Protein AF-D3YXN4-F1 (afdb_monomer_lite)

Organism: Mus musculus (NCBI:txid10090)

Radius of gyration: 34.63 Å; chains: 1; bounding box: 107×40×40 Å

Structure (mmCIF, N/CA/C/O backbone):
data_AF-D3YXN4-F1
#
_entry.id   AF-D3YXN4-F1
#
loop_
_atom_site.group_PDB
_atom_site.id
_atom_site.type_symbol
_atom_site.label_atom_id
_atom_site.label_alt_id
_atom_site.label_comp_id
_atom_site.label_asym_id
_atom_site.label_entity_id
_atom_site.label_seq_id
_atom_site.pdbx_PDB_ins_code
_atom_site.Cartn_x
_atom_site.Cartn_y
_atom_site.Cartn_z
_atom_site.occupancy
_atom_site.B_iso_or_equiv
_atom_site.auth_seq_id
_atom_site.auth_comp_id
_atom_site.auth_asym_id
_atom_site.auth_atom_id
_atom_site.pdbx_PDB_model_num
ATOM 1 N N . MET A 1 1 ? 90.840 -31.891 -18.322 1.00 39.84 1 MET A N 1
ATOM 2 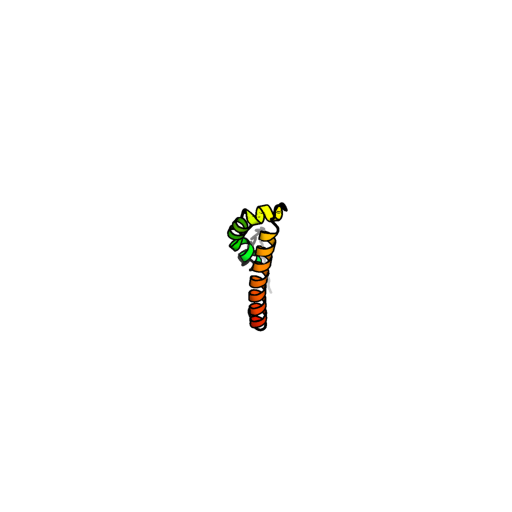C CA . MET A 1 1 ? 89.368 -31.820 -18.246 1.00 39.84 1 MET A CA 1
ATOM 3 C C . MET A 1 1 ? 89.050 -31.836 -16.761 1.00 39.84 1 MET A C 1
ATOM 5 O O . MET A 1 1 ? 89.215 -32.879 -16.152 1.00 39.84 1 MET A O 1
ATOM 9 N N . SER A 1 2 ? 89.104 -30.664 -16.119 1.00 35.09 2 SER A N 1
ATOM 10 C CA . SER A 1 2 ? 87.921 -29.840 -15.784 1.00 35.09 2 SER A CA 1
ATOM 11 C C . SER A 1 2 ? 87.070 -30.606 -14.766 1.00 35.09 2 SER A C 1
ATOM 13 O O . SER A 1 2 ? 86.560 -31.662 -15.104 1.00 35.09 2 SER A O 1
ATOM 15 N N . SER A 1 3 ? 86.985 -30.204 -13.503 1.00 38.19 3 SER A N 1
ATOM 16 C CA . SER A 1 3 ? 86.387 -28.935 -13.077 1.00 38.19 3 SER A CA 1
ATOM 17 C C . SER A 1 3 ? 86.798 -28.538 -11.652 1.00 38.19 3 SER A C 1
ATOM 19 O O . SER A 1 3 ? 87.236 -29.363 -10.854 1.00 38.19 3 SER A O 1
ATOM 21 N N . GLU A 1 4 ? 86.666 -27.241 -11.401 1.00 40.09 4 GLU A N 1
ATOM 22 C CA . GLU A 1 4 ? 87.212 -26.458 -10.300 1.00 40.09 4 GLU A CA 1
ATOM 23 C C . GLU A 1 4 ? 86.475 -26.622 -8.962 1.00 40.09 4 GLU A C 1
ATOM 25 O O . GLU A 1 4 ? 85.319 -27.034 -8.886 1.00 40.09 4 GLU A O 1
ATOM 30 N N . VAL A 1 5 ? 87.219 -26.272 -7.914 1.00 41.09 5 VAL A N 1
ATOM 31 C CA . VAL A 1 5 ? 86.790 -25.990 -6.544 1.00 41.09 5 VAL A CA 1
ATOM 32 C C . VAL A 1 5 ? 86.073 -24.644 -6.521 1.00 41.09 5 VAL A C 1
ATOM 34 O O . VAL A 1 5 ? 86.692 -23.675 -6.936 1.00 41.09 5 VAL A O 1
ATOM 37 N N . GLU A 1 6 ? 84.883 -24.551 -5.922 1.00 37.03 6 GLU A N 1
ATOM 38 C CA . GLU A 1 6 ? 84.463 -23.344 -5.195 1.00 37.03 6 GLU A CA 1
ATOM 39 C C . GLU A 1 6 ? 83.626 -23.707 -3.960 1.00 37.03 6 GLU A C 1
ATOM 41 O O . GLU A 1 6 ? 82.680 -24.493 -3.993 1.00 37.03 6 GLU A O 1
ATOM 46 N N . THR A 1 7 ? 84.056 -23.136 -2.843 1.00 33.69 7 THR A N 1
ATOM 47 C CA . THR A 1 7 ? 83.445 -23.116 -1.517 1.00 33.69 7 THR A CA 1
ATOM 48 C C . THR A 1 7 ? 82.470 -21.943 -1.405 1.00 33.69 7 THR A C 1
ATOM 50 O O . THR A 1 7 ? 82.807 -20.858 -1.870 1.00 33.69 7 THR A O 1
ATOM 53 N N . SER A 1 8 ? 81.363 -22.070 -0.674 1.00 37.69 8 SER A N 1
ATOM 54 C CA . SER A 1 8 ? 81.094 -21.224 0.509 1.00 37.69 8 SER A CA 1
ATOM 55 C C . SER A 1 8 ? 79.699 -21.462 1.088 1.00 37.69 8 SER A C 1
ATOM 57 O O . SER A 1 8 ? 78.742 -21.809 0.402 1.00 37.69 8 SER A O 1
ATOM 59 N N . GLU A 1 9 ? 79.661 -21.341 2.408 1.00 33.91 9 GLU A N 1
ATOM 60 C CA . GLU A 1 9 ? 78.537 -21.504 3.315 1.00 33.91 9 GLU A CA 1
ATOM 61 C C . GLU A 1 9 ? 77.546 -20.331 3.227 1.00 33.91 9 GLU A C 1
ATOM 63 O O . GLU A 1 9 ? 77.946 -19.195 2.993 1.00 33.91 9 GLU A O 1
ATOM 68 N N . GLY A 1 10 ? 76.292 -20.589 3.613 1.00 34.16 10 GLY A N 1
ATOM 69 C CA . GLY A 1 10 ? 75.627 -19.705 4.570 1.00 34.16 10 GLY A CA 1
ATOM 70 C C . GLY A 1 10 ? 74.420 -18.881 4.105 1.00 34.16 10 GLY A C 1
ATOM 71 O O . GLY A 1 10 ? 74.526 -17.999 3.265 1.00 34.16 10 GLY A O 1
ATOM 72 N N . VAL A 1 11 ? 73.347 -19.082 4.879 1.00 33.59 11 VAL A N 1
ATOM 73 C CA . VAL A 1 11 ? 72.371 -18.087 5.366 1.00 33.59 11 VAL A CA 1
ATOM 74 C C . VAL A 1 11 ? 71.067 -17.907 4.569 1.00 33.59 11 VAL A C 1
ATOM 76 O O . VAL A 1 11 ? 70.984 -17.251 3.539 1.00 33.59 11 VAL A O 1
ATOM 79 N N . ASP A 1 12 ? 70.041 -18.518 5.165 1.00 40.31 12 ASP A N 1
ATOM 80 C CA . ASP A 1 12 ? 68.630 -18.132 5.242 1.00 40.31 12 ASP A CA 1
ATOM 81 C C . ASP A 1 12 ? 68.398 -16.610 5.240 1.00 40.31 12 ASP A C 1
ATOM 83 O O . ASP A 1 12 ? 68.801 -15.938 6.182 1.00 40.31 12 ASP A O 1
ATOM 87 N N . GLU A 1 13 ? 67.678 -16.082 4.249 1.00 35.88 13 GLU A N 1
ATOM 88 C CA . GLU A 1 13 ? 66.744 -14.986 4.504 1.00 35.88 13 GLU A CA 1
ATOM 89 C C . GLU A 1 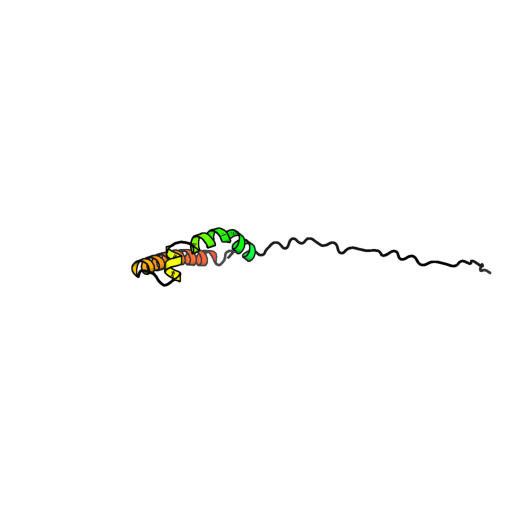13 ? 65.461 -15.159 3.688 1.00 35.88 13 GLU A C 1
ATOM 91 O O . GLU A 1 13 ? 65.401 -15.119 2.459 1.00 35.88 13 GLU A O 1
ATOM 96 N N . SER A 1 14 ? 64.403 -15.350 4.457 1.00 44.41 14 SER A N 1
ATOM 97 C CA . SER A 1 14 ? 63.009 -15.169 4.123 1.00 44.41 14 SER A CA 1
ATOM 98 C C . SER A 1 14 ? 62.716 -13.806 3.486 1.00 44.41 14 SER A C 1
ATOM 100 O O . SER A 1 14 ? 62.547 -12.816 4.194 1.00 44.41 14 SER A O 1
ATOM 102 N N . GLU A 1 15 ? 62.473 -13.776 2.177 1.00 37.28 15 GLU A N 1
ATOM 103 C CA . GLU A 1 15 ? 61.678 -12.713 1.558 1.00 37.28 15 GLU A CA 1
ATOM 104 C C . GLU A 1 15 ? 60.250 -13.204 1.328 1.00 37.28 15 GLU A C 1
ATOM 106 O O . GLU A 1 15 ? 59.862 -13.813 0.329 1.00 37.28 15 GLU A O 1
ATOM 111 N N . LYS A 1 16 ? 59.447 -12.941 2.355 1.00 42.31 16 LYS A N 1
ATOM 112 C CA . LYS A 1 16 ? 57.996 -13.047 2.375 1.00 42.31 16 LYS A CA 1
ATOM 113 C C . LYS A 1 16 ? 57.429 -12.083 1.328 1.00 42.31 16 LYS A C 1
ATOM 115 O O . LYS A 1 16 ? 57.147 -10.931 1.645 1.00 42.31 16 LYS A O 1
ATOM 120 N N . ASN A 1 17 ? 57.233 -12.548 0.093 1.00 35.62 17 ASN A N 1
ATOM 121 C CA . ASN A 1 17 ? 56.452 -11.816 -0.902 1.00 35.62 17 ASN A CA 1
ATOM 122 C C . ASN A 1 17 ? 54.975 -11.819 -0.474 1.00 35.62 17 ASN A C 1
ATOM 124 O O . ASN A 1 17 ? 54.178 -12.676 -0.856 1.00 35.62 17 ASN A O 1
ATOM 128 N N . SER A 1 18 ? 54.627 -10.882 0.403 1.00 39.88 18 SER A N 1
ATOM 129 C CA . SER A 1 18 ? 53.261 -10.567 0.785 1.00 39.88 18 SER A CA 1
ATOM 130 C C . SER A 1 18 ? 52.563 -9.876 -0.382 1.00 39.88 18 SER A C 1
ATOM 132 O O . SER A 1 18 ? 52.465 -8.652 -0.419 1.00 39.88 18 SER A O 1
ATOM 134 N N . MET A 1 19 ? 52.046 -10.670 -1.319 1.00 39.25 19 MET A N 1
ATOM 135 C CA . MET A 1 19 ? 50.974 -10.215 -2.194 1.00 39.25 19 MET A CA 1
ATOM 136 C C . MET A 1 19 ? 49.722 -10.116 -1.318 1.00 39.25 19 MET A C 1
ATOM 138 O O . MET A 1 19 ? 49.048 -11.112 -1.044 1.00 39.25 19 MET A O 1
ATOM 142 N N . ALA A 1 20 ? 49.478 -8.927 -0.766 1.00 48.22 20 ALA A N 1
ATOM 143 C CA . ALA A 1 20 ? 48.214 -8.629 -0.115 1.00 48.22 20 ALA A CA 1
ATOM 144 C C . ALA A 1 20 ? 47.093 -8.966 -1.111 1.00 48.22 20 ALA A C 1
ATOM 146 O O . ALA A 1 20 ? 47.213 -8.586 -2.278 1.00 48.22 20 ALA A O 1
ATOM 147 N N . PRO A 1 21 ? 46.021 -9.670 -0.706 1.00 49.84 21 PRO A N 1
ATOM 148 C CA . PRO A 1 21 ? 44.856 -9.727 -1.559 1.00 49.84 21 PRO A CA 1
ATOM 149 C C . PRO A 1 21 ? 44.391 -8.280 -1.668 1.00 49.84 21 PRO A C 1
ATOM 151 O O . PRO A 1 21 ? 44.040 -7.660 -0.656 1.00 49.84 21 PRO A O 1
ATOM 154 N N . GLU A 1 22 ? 44.470 -7.722 -2.874 1.00 47.94 22 GLU A N 1
ATOM 155 C CA . GLU A 1 22 ? 43.744 -6.510 -3.195 1.00 47.94 22 GLU A CA 1
ATOM 156 C C . GLU A 1 22 ? 42.312 -6.788 -2.759 1.00 47.94 22 GLU A C 1
ATOM 158 O O . GLU A 1 22 ? 41.630 -7.668 -3.287 1.00 47.94 22 GLU A O 1
ATOM 163 N N . LYS A 1 23 ? 41.890 -6.121 -1.682 1.00 48.91 23 LYS A N 1
ATOM 164 C CA . LYS A 1 23 ? 40.483 -6.048 -1.345 1.00 48.91 23 LYS A CA 1
ATOM 165 C C . LYS A 1 23 ? 39.891 -5.269 -2.498 1.00 48.91 23 LYS A C 1
ATOM 167 O O . LYS A 1 23 ? 39.872 -4.041 -2.453 1.00 48.91 23 LYS A O 1
ATOM 172 N N . GLU A 1 24 ? 39.468 -5.985 -3.535 1.00 49.50 24 GLU A N 1
ATOM 173 C CA . GLU A 1 24 ? 38.492 -5.486 -4.476 1.00 49.50 24 GLU A CA 1
ATOM 174 C C . GLU A 1 24 ? 37.353 -4.975 -3.608 1.00 49.50 24 GLU A C 1
ATOM 176 O O . GLU A 1 24 ? 36.559 -5.729 -3.040 1.00 49.50 24 GLU A O 1
ATOM 181 N N . ASN A 1 25 ? 37.337 -3.660 -3.424 1.00 52.44 25 ASN A N 1
ATOM 182 C CA . ASN A 1 25 ? 36.222 -2.953 -2.854 1.00 52.44 25 ASN A CA 1
ATOM 183 C C . ASN A 1 25 ? 35.158 -2.937 -3.950 1.00 52.44 25 ASN A C 1
ATOM 185 O O . ASN A 1 25 ? 34.819 -1.890 -4.499 1.00 52.44 25 ASN A O 1
ATOM 189 N N . HIS A 1 26 ? 34.654 -4.128 -4.293 1.00 49.97 26 HIS A N 1
ATOM 190 C CA . HIS A 1 26 ? 33.313 -4.270 -4.805 1.00 49.97 26 HIS A CA 1
ATOM 191 C C . HIS A 1 26 ? 32.446 -3.717 -3.686 1.00 49.97 26 HIS A C 1
ATOM 193 O O . HIS A 1 26 ? 32.044 -4.415 -2.754 1.00 49.97 26 HIS A O 1
ATOM 199 N N . THR A 1 27 ? 32.229 -2.406 -3.756 1.00 59.59 27 THR A N 1
ATOM 200 C CA . THR A 1 27 ? 31.079 -1.765 -3.156 1.00 59.59 27 THR A CA 1
ATOM 201 C C . THR A 1 27 ? 29.930 -2.599 -3.686 1.00 59.59 27 THR A C 1
ATOM 203 O O . THR A 1 27 ? 29.609 -2.496 -4.868 1.00 59.59 27 THR A O 1
ATOM 206 N N . LYS A 1 28 ? 29.433 -3.549 -2.885 1.00 65.62 28 LYS A N 1
ATOM 207 C CA . LYS A 1 28 ? 28.244 -4.312 -3.240 1.00 65.62 28 LYS A CA 1
ATOM 208 C C . LYS A 1 28 ? 27.202 -3.242 -3.500 1.00 65.62 28 LYS A C 1
ATOM 210 O O . LYS A 1 28 ? 26.800 -2.555 -2.564 1.00 65.62 28 LYS A O 1
ATOM 215 N N . MET A 1 29 ? 26.892 -3.003 -4.772 1.00 72.62 29 MET A N 1
ATOM 216 C CA . MET A 1 29 ? 25.777 -2.142 -5.116 1.00 72.62 29 MET A CA 1
ATOM 217 C C . MET A 1 29 ? 24.585 -2.795 -4.435 1.00 72.62 29 MET A C 1
ATOM 219 O O . MET A 1 29 ? 24.322 -3.969 -4.684 1.00 72.62 29 MET A O 1
ATOM 223 N N . ALA A 1 30 ? 23.999 -2.088 -3.472 1.00 85.31 30 ALA A N 1
ATOM 224 C CA . ALA A 1 30 ? 22.907 -2.622 -2.679 1.00 85.31 30 ALA A CA 1
ATOM 225 C C . ALA A 1 30 ? 21.786 -3.064 -3.624 1.00 85.31 30 ALA A C 1
ATOM 227 O O . ALA A 1 30 ? 21.508 -2.382 -4.618 1.00 85.31 30 ALA A O 1
ATOM 228 N N . ASP A 1 31 ? 21.167 -4.202 -3.323 1.00 95.12 31 ASP A N 1
ATOM 229 C CA . ASP A 1 31 ? 20.076 -4.715 -4.142 1.00 95.12 31 ASP A CA 1
ATOM 230 C C . ASP A 1 31 ? 18.947 -3.673 -4.194 1.00 95.12 31 ASP A C 1
ATOM 232 O O . ASP A 1 31 ? 18.713 -2.934 -3.232 1.00 95.12 31 ASP A O 1
ATOM 236 N N . LEU A 1 32 ? 18.196 -3.616 -5.300 1.00 94.44 32 LEU A N 1
ATOM 237 C CA . LEU A 1 32 ? 17.100 -2.649 -5.453 1.00 94.44 32 LEU A CA 1
ATOM 238 C C . LEU A 1 32 ? 16.108 -2.713 -4.278 1.00 94.44 32 LEU A C 1
ATOM 240 O O . LEU A 1 32 ? 15.611 -1.684 -3.824 1.00 94.44 32 LEU A O 1
ATOM 244 N N . SER A 1 33 ? 15.854 -3.909 -3.743 1.00 96.19 33 SER A N 1
ATOM 245 C CA . SER A 1 33 ? 15.013 -4.101 -2.560 1.00 96.19 33 SER A CA 1
ATOM 246 C C . SER A 1 33 ? 15.567 -3.419 -1.308 1.00 96.19 33 SER A C 1
ATOM 248 O O . SER A 1 33 ? 14.796 -2.872 -0.521 1.00 96.19 33 SER A O 1
ATOM 250 N N . GLU A 1 34 ? 16.887 -3.429 -1.111 1.00 96.12 34 GLU A N 1
ATOM 251 C CA . GLU A 1 34 ? 17.536 -2.750 0.015 1.00 96.12 34 GLU A CA 1
ATOM 252 C C . GLU A 1 34 ? 17.446 -1.232 -0.152 1.00 96.12 34 GLU A C 1
ATOM 254 O O . GLU A 1 34 ? 17.097 -0.526 0.796 1.00 96.12 34 GLU A O 1
ATOM 259 N N . LEU A 1 35 ? 17.662 -0.744 -1.379 1.00 96.62 35 LEU A N 1
ATOM 260 C CA . LEU A 1 35 ? 17.544 0.674 -1.714 1.00 96.62 35 LEU A CA 1
ATOM 261 C C . LEU A 1 35 ? 16.116 1.198 -1.526 1.00 96.62 35 LEU A C 1
ATOM 263 O O . LEU A 1 35 ? 15.936 2.266 -0.949 1.00 96.62 35 LEU A O 1
ATOM 267 N N . LEU A 1 36 ? 15.094 0.455 -1.965 1.00 97.44 36 LEU A N 1
ATOM 268 C CA . LEU A 1 36 ? 13.691 0.839 -1.774 1.00 97.44 36 LEU A CA 1
ATOM 269 C C . LEU A 1 36 ? 13.299 0.825 -0.296 1.00 97.44 36 LEU A C 1
ATOM 271 O O . LEU A 1 36 ? 12.621 1.743 0.167 1.00 97.44 36 LEU A O 1
ATOM 275 N N . LYS A 1 37 ? 13.743 -0.188 0.456 1.00 96.88 37 LYS A N 1
ATOM 276 C CA . LYS A 1 37 ? 13.469 -0.289 1.892 1.00 96.88 37 LYS A CA 1
ATOM 277 C C . LYS A 1 37 ? 14.052 0.897 2.655 1.00 96.88 37 LYS A C 1
ATOM 279 O O . LYS A 1 37 ? 13.330 1.537 3.414 1.00 96.88 37 LYS A O 1
ATOM 284 N N . GLU A 1 38 ? 15.333 1.198 2.454 1.00 97.12 38 GLU A N 1
ATOM 285 C CA . GLU A 1 38 ? 15.973 2.312 3.160 1.00 97.12 38 GLU A CA 1
ATOM 286 C C . GLU A 1 38 ? 15.466 3.663 2.635 1.00 97.12 38 GLU A C 1
ATOM 288 O O . GLU A 1 38 ? 15.105 4.538 3.419 1.00 97.12 38 GLU A O 1
ATOM 293 N N . GLY A 1 39 ? 15.335 3.810 1.314 1.00 97.38 39 GLY A N 1
ATOM 294 C CA . GLY A 1 39 ? 14.912 5.052 0.666 1.00 97.38 39 GLY A CA 1
ATOM 295 C C . GLY A 1 39 ? 13.471 5.476 0.968 1.00 97.38 39 GLY A C 1
ATOM 296 O O . GLY A 1 39 ? 13.146 6.654 0.841 1.00 97.38 39 GLY A O 1
ATOM 297 N N . THR A 1 40 ? 12.603 4.551 1.394 1.00 98.12 40 THR A N 1
ATOM 298 C CA . THR A 1 40 ? 11.200 4.849 1.748 1.00 98.12 40 THR A CA 1
ATOM 299 C C . THR A 1 40 ? 10.916 4.824 3.249 1.00 98.12 40 THR A C 1
ATOM 301 O O . THR A 1 40 ? 9.806 5.170 3.660 1.00 98.12 40 THR A O 1
ATOM 304 N N . LYS A 1 41 ? 11.910 4.485 4.08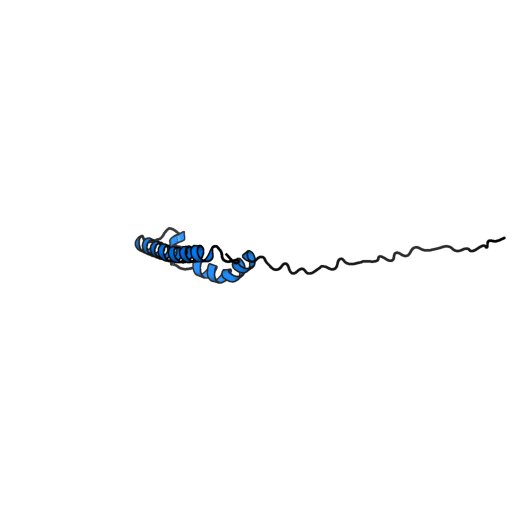0 1.00 98.25 41 LYS A N 1
ATOM 305 C CA . LYS A 1 41 ? 11.771 4.282 5.528 1.00 98.25 41 LYS A CA 1
ATOM 306 C C . LYS A 1 41 ? 11.070 5.435 6.244 1.00 98.25 41 LYS A C 1
ATOM 308 O O . LYS A 1 41 ? 10.077 5.217 6.925 1.00 98.25 41 LYS A O 1
ATOM 313 N N . GLU A 1 42 ? 11.512 6.675 6.037 1.00 98.31 42 GLU A N 1
ATOM 314 C CA . GLU A 1 42 ? 10.896 7.826 6.711 1.00 98.31 42 GLU A CA 1
ATOM 315 C C . GLU A 1 42 ? 9.436 8.057 6.294 1.00 98.31 42 GLU A C 1
ATOM 317 O O . GLU A 1 42 ? 8.604 8.480 7.099 1.00 98.31 42 GLU A O 1
ATOM 322 N N . ALA A 1 43 ? 9.114 7.824 5.019 1.00 98.31 43 ALA A N 1
ATOM 323 C CA . ALA A 1 43 ? 7.754 7.974 4.516 1.00 98.31 43 ALA A CA 1
ATOM 324 C C . ALA A 1 43 ? 6.844 6.871 5.070 1.00 98.31 43 ALA A C 1
ATOM 326 O O . ALA A 1 43 ? 5.725 7.168 5.493 1.00 98.31 43 ALA A O 1
ATOM 327 N N . HIS A 1 44 ? 7.349 5.637 5.127 1.00 98.12 44 HIS A N 1
ATOM 328 C CA . HIS A 1 44 ? 6.684 4.512 5.773 1.00 98.12 44 HIS A CA 1
ATOM 329 C C . HIS A 1 44 ? 6.409 4.811 7.254 1.00 98.12 44 HIS A C 1
ATOM 331 O O . HIS A 1 44 ? 5.259 4.736 7.688 1.00 98.12 44 HIS A O 1
ATOM 337 N N . ASP A 1 45 ? 7.424 5.254 8.002 1.00 98.12 45 ASP A N 1
ATOM 338 C CA . ASP A 1 45 ? 7.298 5.593 9.423 1.00 98.12 45 ASP A CA 1
ATOM 339 C C . ASP A 1 45 ? 6.222 6.661 9.652 1.00 98.12 45 ASP A C 1
ATOM 341 O O . ASP A 1 45 ? 5.400 6.541 10.565 1.00 98.12 45 ASP A O 1
ATOM 345 N N . ARG A 1 46 ? 6.170 7.700 8.807 1.00 98.19 46 ARG A N 1
ATOM 346 C CA . ARG A 1 46 ? 5.114 8.724 8.883 1.00 98.19 46 ARG A CA 1
ATOM 347 C C . ARG A 1 46 ? 3.731 8.158 8.567 1.00 98.19 46 ARG A C 1
ATOM 349 O O . ARG A 1 46 ? 2.780 8.508 9.265 1.00 98.19 46 ARG A O 1
ATOM 356 N N . ALA A 1 47 ? 3.610 7.315 7.543 1.00 97.25 47 ALA A N 1
ATOM 357 C CA . ALA A 1 47 ? 2.338 6.724 7.132 1.00 97.25 47 ALA A CA 1
ATOM 358 C C . ALA A 1 47 ? 1.747 5.825 8.232 1.00 97.25 47 ALA A C 1
ATOM 360 O O . ALA A 1 47 ? 0.575 5.977 8.595 1.00 97.25 47 ALA A O 1
ATOM 361 N N . GLU A 1 48 ? 2.572 4.963 8.829 1.00 95.38 48 GLU A N 1
ATOM 362 C CA . GLU A 1 48 ? 2.169 4.086 9.933 1.00 95.38 48 GLU A CA 1
ATOM 363 C C . GLU A 1 48 ? 1.779 4.884 11.185 1.00 95.38 48 GLU A C 1
ATOM 365 O O . GLU A 1 48 ? 0.849 4.531 11.912 1.00 95.38 48 GLU A O 1
ATOM 370 N N . ASN A 1 49 ? 2.441 6.021 11.420 1.00 96.44 49 ASN A N 1
ATOM 371 C CA . ASN A 1 49 ? 2.196 6.844 12.598 1.00 96.44 49 ASN A CA 1
ATOM 372 C C . ASN A 1 49 ? 0.991 7.788 12.504 1.00 96.44 49 ASN A C 1
ATOM 374 O O . ASN A 1 49 ? 0.728 8.514 13.474 1.00 96.44 49 ASN A O 1
ATOM 378 N N . THR A 1 50 ? 0.241 7.765 11.403 1.00 96.69 50 THR A N 1
ATOM 379 C CA . THR A 1 50 ? -1.019 8.507 11.296 1.00 96.69 50 THR A CA 1
ATOM 380 C C . THR A 1 50 ? -2.054 7.993 12.299 1.00 96.69 50 THR A C 1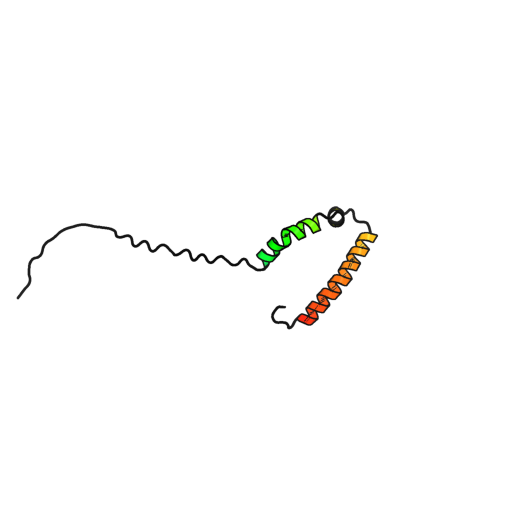
ATOM 382 O O . THR A 1 50 ? -2.083 6.816 12.662 1.00 96.69 50 THR A O 1
ATOM 385 N N . GLN A 1 51 ? -2.941 8.883 12.753 1.00 94.75 51 GLN A N 1
ATOM 386 C CA . GLN A 1 51 ? -3.981 8.517 13.719 1.00 94.75 51 GLN A CA 1
ATOM 387 C C . GLN A 1 51 ? -4.893 7.405 13.178 1.00 94.75 51 GLN A C 1
ATOM 389 O O . GLN A 1 51 ? -5.215 6.466 13.898 1.00 94.75 51 GLN A O 1
ATOM 394 N N . PHE A 1 52 ? -5.240 7.477 11.889 1.00 94.00 52 PHE A N 1
ATOM 395 C CA . PHE A 1 52 ? -6.062 6.470 11.224 1.00 94.00 52 PHE A CA 1
ATOM 396 C C . PHE A 1 52 ? -5.434 5.070 11.285 1.00 94.00 52 PHE A C 1
ATOM 398 O O . PHE A 1 52 ? -6.103 4.135 11.719 1.00 94.00 52 PHE A O 1
ATOM 405 N N . VAL A 1 53 ? -4.159 4.921 10.901 1.00 95.31 53 VAL A N 1
ATOM 406 C CA . VAL A 1 53 ? -3.482 3.611 10.897 1.00 95.31 53 VAL A CA 1
ATOM 407 C C . VAL A 1 53 ? -3.307 3.080 12.320 1.00 95.31 53 VAL A C 1
ATOM 409 O O . VAL A 1 53 ? -3.586 1.911 12.582 1.00 95.31 53 VAL A O 1
ATOM 412 N N . LYS A 1 54 ? -2.953 3.945 13.277 1.00 95.88 54 LYS A N 1
ATOM 413 C CA . LYS A 1 54 ? -2.865 3.574 14.698 1.00 95.88 54 LYS A CA 1
ATOM 414 C C . LYS A 1 54 ? -4.187 3.054 15.258 1.00 95.88 54 LYS A C 1
ATOM 416 O O . LYS A 1 54 ? -4.190 2.057 15.980 1.00 95.88 54 LYS A O 1
ATOM 421 N N . ASP A 1 55 ? -5.295 3.719 14.950 1.00 95.25 55 ASP A N 1
ATOM 422 C CA . ASP A 1 55 ? -6.620 3.301 15.409 1.00 95.25 55 ASP A CA 1
ATOM 423 C C . ASP A 1 55 ? -7.072 2.016 14.712 1.00 95.25 55 ASP A C 1
ATOM 425 O O . ASP A 1 55 ? -7.627 1.132 15.366 1.00 95.25 55 ASP A O 1
ATOM 429 N N . PHE A 1 56 ? -6.760 1.869 13.421 1.00 94.50 56 PHE A N 1
ATOM 430 C CA . PHE A 1 56 ? -7.001 0.644 12.661 1.00 94.50 56 PHE A CA 1
ATOM 431 C C . PHE A 1 56 ? -6.304 -0.564 13.303 1.00 94.50 56 PHE A C 1
ATOM 433 O O . PHE A 1 56 ? -6.961 -1.555 13.612 1.00 94.50 56 PHE A O 1
ATOM 440 N N . LEU A 1 57 ? -4.995 -0.471 13.570 1.00 94.56 57 LEU A N 1
ATOM 441 C CA . LEU A 1 57 ? -4.198 -1.569 14.138 1.00 94.56 57 LEU A CA 1
ATOM 442 C C . LEU A 1 57 ? -4.634 -1.957 15.558 1.00 94.56 57 LEU A C 1
ATOM 444 O O . LEU A 1 57 ? -4.530 -3.117 15.946 1.00 94.56 57 LEU A O 1
ATOM 448 N N . LYS A 1 58 ? -5.158 -1.002 16.333 1.00 95.94 58 LYS A N 1
ATOM 449 C CA . LYS A 1 58 ? -5.717 -1.251 17.672 1.00 95.94 58 LYS A CA 1
ATOM 450 C C . LYS A 1 58 ? -7.135 -1.833 17.645 1.00 95.94 58 LYS A C 1
ATOM 452 O O . LYS A 1 58 ? -7.689 -2.093 18.708 1.00 95.94 58 LYS A O 1
ATOM 457 N N . GLY A 1 59 ? -7.741 -2.002 16.467 1.00 94.00 59 GLY A N 1
ATOM 458 C CA . GLY A 1 59 ? -9.128 -2.449 16.311 1.00 94.00 59 GLY A CA 1
ATOM 459 C C . GLY A 1 59 ? -10.178 -1.364 16.586 1.00 94.00 59 GLY A C 1
ATOM 460 O O . GLY A 1 59 ? -11.373 -1.650 16.607 1.00 94.00 59 GLY A O 1
ATOM 461 N N . ASN A 1 60 ? -9.762 -0.107 16.754 1.00 95.75 60 ASN A N 1
ATOM 462 C CA . ASN A 1 60 ? -10.618 1.031 17.087 1.00 95.75 60 ASN A CA 1
ATOM 463 C C . ASN A 1 60 ? -11.114 1.765 15.830 1.00 95.75 60 ASN A C 1
ATOM 465 O O . ASN A 1 60 ? -11.006 2.988 15.728 1.00 95.75 60 ASN A O 1
ATOM 469 N N . ILE A 1 61 ? -11.670 1.040 14.855 1.00 95.06 61 ILE A N 1
ATOM 470 C CA . ILE A 1 61 ? -12.136 1.634 13.596 1.00 95.06 61 ILE A CA 1
ATOM 471 C C . ILE A 1 61 ? -13.661 1.734 13.502 1.00 95.06 61 ILE A C 1
ATOM 473 O O . ILE A 1 61 ? -14.408 0.795 13.771 1.00 95.06 61 ILE A O 1
ATOM 477 N N . LYS A 1 62 ? -14.142 2.896 13.051 1.00 94.75 62 LYS A N 1
ATOM 478 C CA . LYS A 1 62 ? -15.556 3.107 12.721 1.00 94.75 62 LYS A CA 1
ATOM 479 C C . LYS A 1 62 ? -15.887 2.438 11.389 1.00 94.75 62 LYS A C 1
ATOM 481 O O . LYS A 1 62 ? -15.169 2.627 10.409 1.00 94.75 62 LYS A O 1
ATOM 486 N N . LYS A 1 63 ? -17.039 1.765 11.315 1.00 95.75 63 LYS A N 1
ATOM 487 C CA . LYS A 1 63 ? -17.535 1.104 10.092 1.00 95.75 63 LYS A CA 1
ATOM 488 C C . LYS A 1 63 ? -17.499 2.004 8.849 1.00 95.75 63 LYS A C 1
ATOM 490 O O . LYS A 1 63 ? -17.084 1.554 7.789 1.00 95.75 63 LYS A O 1
ATOM 495 N N . GLU A 1 64 ? -17.906 3.267 8.971 1.00 95.94 64 GLU A N 1
ATOM 496 C CA . GLU A 1 64 ? -17.916 4.198 7.832 1.00 95.94 64 GLU A CA 1
ATOM 497 C C . GLU A 1 64 ? -16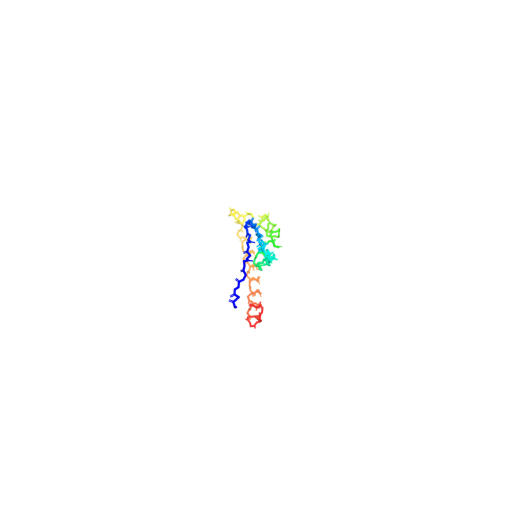.509 4.564 7.343 1.00 95.94 64 GLU A C 1
ATOM 499 O O . GLU A 1 64 ? -16.291 4.658 6.138 1.00 95.94 64 GLU A O 1
ATOM 504 N N . LEU A 1 65 ? -15.532 4.687 8.249 1.00 94.88 65 LEU A N 1
ATOM 505 C CA . LEU A 1 65 ? -14.134 4.900 7.861 1.00 94.88 65 LEU A CA 1
ATOM 506 C C . LEU A 1 65 ? -13.552 3.664 7.177 1.00 94.88 65 LEU A C 1
ATOM 508 O O . LEU A 1 65 ? -12.834 3.800 6.192 1.00 94.88 65 LEU A O 1
ATOM 512 N N . PHE A 1 66 ? -13.896 2.468 7.659 1.00 95.88 66 PHE A N 1
ATOM 513 C CA . PHE A 1 66 ? -13.483 1.224 7.014 1.00 95.88 66 PHE A CA 1
ATOM 514 C C . PHE A 1 66 ? -14.037 1.125 5.588 1.00 95.88 66 PHE A C 1
ATOM 516 O O . PHE A 1 66 ? -13.273 0.903 4.657 1.00 95.88 66 PHE A O 1
ATOM 523 N N . LYS A 1 67 ? -15.338 1.392 5.395 1.00 97.69 67 LYS A N 1
ATOM 524 C CA . LYS A 1 67 ? -15.956 1.442 4.059 1.00 97.69 67 LYS A CA 1
ATOM 525 C C . LYS A 1 67 ? -15.235 2.424 3.139 1.00 97.69 67 LYS A C 1
ATOM 527 O O . LYS A 1 67 ? -14.932 2.068 2.008 1.00 97.69 67 LYS A O 1
ATOM 532 N N . LEU A 1 68 ? -14.947 3.634 3.621 1.00 97.25 68 LEU A N 1
ATOM 533 C CA . LEU A 1 68 ? -14.241 4.642 2.832 1.00 97.25 68 LEU A CA 1
ATOM 534 C C . LEU A 1 68 ? -12.838 4.169 2.429 1.00 97.25 68 LEU A C 1
ATOM 536 O O . LEU A 1 68 ? -12.475 4.290 1.262 1.00 97.25 68 LEU A O 1
ATOM 540 N N . ALA A 1 69 ? -12.076 3.602 3.367 1.00 96.12 69 ALA A N 1
ATOM 541 C CA . ALA A 1 69 ? -10.746 3.068 3.095 1.00 96.12 69 ALA A CA 1
ATOM 542 C C .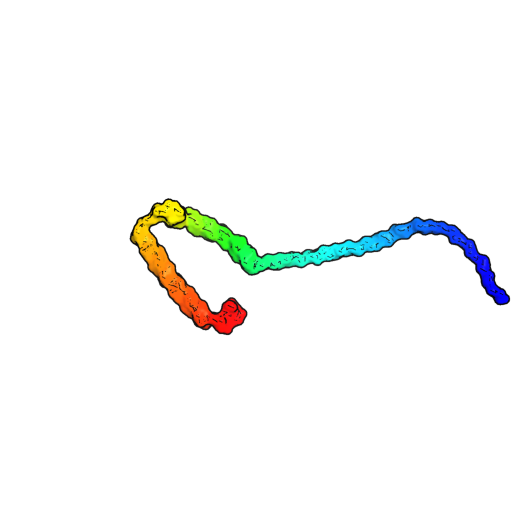 ALA A 1 69 ? -10.791 1.925 2.071 1.00 96.12 69 ALA A C 1
ATOM 544 O O . ALA A 1 69 ? -10.022 1.931 1.116 1.00 96.12 69 ALA A O 1
ATOM 545 N N . THR A 1 70 ? -11.728 0.983 2.206 1.00 97.25 70 THR A N 1
ATOM 546 C CA . THR A 1 70 ? -11.899 -0.110 1.238 1.00 97.25 70 THR A CA 1
ATOM 547 C C . THR A 1 70 ? -12.310 0.403 -0.142 1.00 97.25 70 THR A C 1
ATOM 549 O O . THR A 1 70 ? -11.780 -0.073 -1.139 1.00 97.25 70 THR A O 1
ATOM 552 N N . THR A 1 71 ? -13.199 1.396 -0.227 1.00 98.50 71 THR A N 1
ATOM 553 C CA . THR A 1 71 ? -13.555 2.030 -1.507 1.00 98.50 71 THR A CA 1
ATOM 554 C C . THR A 1 71 ? -12.354 2.729 -2.140 1.00 98.50 71 THR A C 1
ATOM 556 O O . THR A 1 71 ? -12.153 2.619 -3.346 1.00 98.50 71 THR A O 1
ATOM 559 N N . ALA A 1 72 ? -11.533 3.421 -1.345 1.00 98.25 72 ALA A N 1
ATOM 560 C CA . ALA A 1 72 ? -10.301 4.026 -1.842 1.00 98.25 72 ALA A CA 1
ATOM 561 C C . ALA A 1 72 ? -9.352 2.955 -2.402 1.00 98.25 72 ALA A C 1
ATOM 563 O O . ALA A 1 72 ? -8.891 3.095 -3.530 1.00 98.25 72 ALA A O 1
ATOM 564 N N . LEU A 1 73 ? -9.148 1.849 -1.672 1.00 98.31 73 LEU A N 1
ATOM 565 C CA . LEU A 1 73 ? -8.342 0.718 -2.141 1.00 98.31 73 LEU A CA 1
ATOM 566 C C . LEU A 1 73 ? -8.903 0.109 -3.427 1.00 98.31 73 LEU A C 1
ATOM 568 O O . LEU A 1 73 ? -8.129 -0.152 -4.336 1.00 98.31 73 LEU A O 1
ATOM 572 N N . TYR A 1 74 ? -10.223 -0.061 -3.545 1.00 98.62 74 TYR A N 1
ATOM 573 C CA . TYR A 1 74 ? -10.844 -0.561 -4.773 1.00 98.62 74 TYR A CA 1
ATOM 574 C C . TYR A 1 74 ? -10.423 0.267 -5.992 1.00 98.62 74 TYR A C 1
ATOM 576 O O . TYR A 1 74 ? -9.942 -0.294 -6.972 1.00 98.62 74 TYR A O 1
ATOM 584 N N . PHE A 1 75 ? -10.541 1.596 -5.926 1.00 98.69 75 PHE A N 1
ATOM 585 C CA . PHE A 1 75 ? -10.161 2.452 -7.053 1.00 98.69 75 PHE A CA 1
ATOM 586 C C . PHE A 1 75 ? -8.647 2.494 -7.281 1.00 98.69 75 PHE A C 1
ATOM 588 O O . PHE A 1 75 ? -8.213 2.479 -8.430 1.00 98.69 75 PHE A O 1
ATOM 595 N N . THR A 1 76 ? -7.842 2.514 -6.214 1.00 98.69 76 THR A N 1
ATOM 596 C CA . THR A 1 76 ? -6.377 2.485 -6.325 1.00 98.69 76 THR A CA 1
ATOM 597 C C . THR A 1 76 ? -5.887 1.200 -6.989 1.00 98.69 76 THR A C 1
ATOM 599 O O . THR A 1 76 ? -5.107 1.277 -7.933 1.00 98.69 76 THR A O 1
ATOM 602 N N . TYR A 1 77 ? -6.358 0.036 -6.535 1.00 98.69 77 TYR A N 1
ATOM 603 C CA . TYR A 1 77 ? -5.966 -1.253 -7.104 1.00 98.69 77 TYR A CA 1
ATOM 604 C C . TYR A 1 77 ? -6.526 -1.453 -8.507 1.00 98.69 77 TYR A C 1
ATOM 606 O O . TYR A 1 77 ? -5.789 -1.923 -9.359 1.00 98.69 77 TYR A O 1
ATOM 614 N N . SER A 1 78 ? -7.757 -1.007 -8.786 1.00 98.69 78 SER A N 1
ATOM 615 C CA . SER A 1 78 ? -8.308 -1.070 -10.148 1.00 98.69 78 SER A CA 1
ATOM 616 C C . SER A 1 78 ? -7.391 -0.362 -11.147 1.00 98.69 78 SER A C 1
ATOM 618 O O . SER A 1 78 ? -7.031 -0.946 -12.159 1.00 98.69 78 SER A O 1
ATOM 620 N N . ALA A 1 79 ? -6.967 0.870 -10.846 1.00 98.75 79 ALA A N 1
ATOM 621 C CA . ALA A 1 79 ? -6.064 1.613 -11.722 1.00 98.75 79 ALA A CA 1
ATOM 622 C C . ALA A 1 79 ? -4.662 0.983 -11.790 1.00 98.75 79 ALA A C 1
ATOM 624 O O . ALA A 1 79 ? -4.078 0.907 -12.867 1.00 98.75 79 ALA A O 1
ATOM 625 N N . LEU A 1 80 ? -4.125 0.524 -10.654 1.00 98.56 80 LEU A N 1
ATOM 626 C CA . LEU A 1 80 ? -2.816 -0.129 -10.597 1.00 98.56 80 LEU A CA 1
ATOM 627 C C . LEU A 1 80 ? -2.780 -1.398 -11.456 1.00 98.56 80 LEU A C 1
ATOM 629 O O . LEU A 1 80 ? -1.869 -1.562 -12.259 1.00 98.56 80 LEU A O 1
ATOM 633 N N . GLU A 1 81 ? -3.767 -2.276 -11.299 1.00 98.50 81 GLU A N 1
ATOM 634 C CA . GLU A 1 81 ? -3.866 -3.542 -12.027 1.00 98.50 81 GLU A CA 1
ATOM 635 C C . GLU A 1 81 ? -4.098 -3.306 -13.523 1.00 98.50 81 GLU A C 1
ATOM 637 O O . GLU A 1 81 ? -3.489 -3.978 -14.349 1.00 98.50 81 GLU A O 1
ATOM 642 N N . GLU A 1 82 ? -4.891 -2.294 -13.887 1.00 98.69 82 GLU A N 1
ATOM 643 C CA . GLU A 1 82 ? -5.104 -1.912 -15.286 1.00 98.69 82 GLU A CA 1
ATOM 644 C C . GLU A 1 82 ? -3.804 -1.445 -15.967 1.00 98.69 82 GLU A C 1
ATOM 646 O O . GLU A 1 82 ? -3.534 -1.815 -17.112 1.00 98.69 82 GLU A O 1
ATOM 651 N N . GLU A 1 83 ? -2.975 -0.654 -15.271 1.00 98.38 83 GLU A N 1
ATOM 652 C CA . GLU A 1 83 ? -1.648 -0.263 -15.769 1.00 98.38 83 GLU A CA 1
ATOM 653 C C . GLU A 1 83 ? -0.683 -1.450 -15.801 1.00 98.38 83 GLU A C 1
ATOM 655 O O . GLU A 1 83 ? 0.084 -1.599 -16.750 1.00 98.38 83 GLU A O 1
ATOM 660 N N . MET A 1 84 ? -0.735 -2.334 -14.804 1.00 97.75 84 MET A N 1
ATOM 661 C CA . MET A 1 84 ? 0.086 -3.541 -14.807 1.00 97.75 84 MET A CA 1
ATOM 662 C C . MET A 1 84 ? -0.235 -4.434 -16.013 1.00 97.75 84 MET A C 1
ATOM 664 O O . MET A 1 84 ? 0.677 -4.864 -16.718 1.00 97.75 84 MET A O 1
ATOM 668 N N . ASP A 1 85 ? -1.516 -4.642 -16.317 1.00 98.31 85 ASP A N 1
ATOM 669 C CA . ASP A 1 85 ? -1.956 -5.417 -17.479 1.00 98.31 85 ASP A CA 1
ATOM 670 C C . ASP A 1 85 ? -1.569 -4.758 -18.809 1.00 98.31 85 ASP A C 1
ATOM 672 O O . ASP A 1 85 ? -1.200 -5.455 -19.761 1.00 98.31 85 ASP A O 1
ATOM 676 N N . ARG A 1 86 ? -1.621 -3.422 -18.891 1.00 98.19 86 ARG A N 1
ATOM 677 C CA . ARG A 1 86 ? -1.128 -2.666 -20.055 1.00 98.19 86 ARG A CA 1
ATOM 678 C C . ARG A 1 86 ? 0.371 -2.841 -20.270 1.00 98.19 86 ARG A C 1
ATOM 680 O O . ARG A 1 86 ? 0.816 -2.908 -21.415 1.00 98.19 86 ARG A O 1
ATOM 687 N N . ASN A 1 87 ? 1.140 -2.890 -19.187 1.00 98.06 87 ASN A N 1
ATOM 688 C CA . ASN A 1 87 ? 2.598 -2.902 -19.216 1.00 98.06 87 ASN A CA 1
ATOM 689 C C . ASN A 1 87 ? 3.216 -4.300 -19.128 1.00 98.06 87 ASN A C 1
ATOM 691 O O . ASN A 1 87 ? 4.436 -4.397 -19.183 1.00 98.06 87 ASN A O 1
ATOM 695 N N . LYS A 1 88 ? 2.417 -5.367 -19.059 1.00 97.56 88 LYS A N 1
ATOM 696 C CA . LYS A 1 88 ? 2.882 -6.748 -18.840 1.00 97.56 88 LYS A CA 1
ATOM 697 C C . LYS A 1 88 ? 3.970 -7.259 -19.797 1.00 97.56 88 LYS A C 1
ATOM 699 O O . LYS A 1 88 ? 4.736 -8.140 -19.430 1.00 97.56 88 LYS A O 1
ATOM 704 N N . ASP A 1 89 ? 4.027 -6.722 -21.017 1.00 97.69 89 ASP A N 1
ATOM 705 C CA . ASP A 1 89 ? 4.999 -7.105 -22.052 1.00 97.69 89 ASP A CA 1
ATOM 706 C C . ASP A 1 89 ? 6.183 -6.113 -22.146 1.00 97.69 89 ASP A C 1
ATOM 708 O O . ASP A 1 89 ? 7.038 -6.219 -23.028 1.00 97.69 89 ASP A O 1
ATOM 712 N N . HIS A 1 90 ? 6.240 -5.112 -21.260 1.00 97.69 90 HIS A N 1
ATOM 713 C CA . HIS A 1 90 ? 7.322 -4.135 -21.207 1.00 97.69 90 HIS A CA 1
ATOM 714 C C . HIS A 1 90 ? 8.582 -4.773 -20.590 1.00 97.69 90 HIS A C 1
ATOM 716 O O . HIS A 1 90 ? 8.486 -5.430 -19.560 1.00 97.69 90 HIS A O 1
ATOM 722 N N . PRO A 1 91 ? 9.796 -4.528 -21.118 1.00 96.44 91 PRO A N 1
ATOM 723 C CA . PRO A 1 91 ? 11.036 -5.152 -20.624 1.00 96.44 91 PRO A CA 1
ATOM 724 C C . PRO A 1 91 ? 11.435 -4.786 -19.182 1.00 96.44 91 PRO A C 1
ATOM 726 O O . PRO A 1 91 ? 12.411 -5.318 -18.666 1.00 96.44 91 PRO A O 1
ATOM 729 N N . ALA A 1 92 ? 10.724 -3.847 -18.559 1.00 92.12 92 ALA A N 1
ATOM 730 C CA . ALA A 1 92 ? 10.921 -3.426 -17.171 1.00 92.12 92 ALA A CA 1
ATOM 731 C C . ALA A 1 92 ? 9.749 -3.819 -16.253 1.00 92.12 92 ALA A C 1
ATOM 733 O O . ALA A 1 92 ? 9.691 -3.326 -15.127 1.00 92.12 92 ALA A O 1
ATOM 734 N N . PHE A 1 93 ? 8.799 -4.606 -16.766 1.00 80.38 93 PHE A N 1
ATOM 735 C CA . PHE A 1 93 ? 7.719 -5.190 -15.980 1.00 80.38 93 PHE A CA 1
ATOM 736 C C . PHE A 1 93 ? 8.219 -6.388 -15.167 1.00 80.38 93 PHE A C 1
ATOM 738 O O . PHE A 1 93 ? 9.101 -7.118 -15.678 1.00 80.38 93 PHE A O 1
#

Foldseek 3Di:
DDDDDDDDDDDDDDPPPPPDPPPPPPVVPDDVVVCCCVVCVVVVVVVCPDPQNVCVVVVNDDPVVVVVVVVVVVVVVVVVVVVCVVCVPPPVD

Secondary structure (DSSP, 8-state):
-------------------------------HHHHHHHHHHHHHHHHHTSHHHHHHHTT---HHHHHHHHHHHHHHHHHHHHHHHHHTTSTT-

Sequence (93 aa):
MSSEVETSEGVDESEKNSMAPEKENHTKMADLSELLKEGTKEAHDRAENTQFVKDFLKGNIKKELFKLATTALYFTYSALEEEMDRNKDHPAF

InterPro domains:
  IPR002051 Haem oxygenase [PR00088] (31-56)
  IPR002051 Haem oxygenase [PR00088] (66-91)
  IPR002051 Haem oxygenase [PTHR10720] (9-93)
  IPR002051 Haem oxygenase [cd19165] (31-92)
  IPR016053 Haem oxygenase-like [PF01126] (31-92)
  IPR016084 Haem oxygenase-like, multi-helical [G3DSA:1.20.910.10] (17-93)
  IPR016084 Haem oxygenase-like, multi-helical [SSF48613] (31-92)

pLDDT: mean 79.95, std 25.17, range [33.59, 98.75]